Protein AF-A0AAP2QBQ7-F1 (afdb_monomer)

Secondary structure (DSSP, 8-state):
-GGG-----GGGG-EEEE-SHHHHHTTTTHHHHHHHHHHH-SS-HHHHHHHHHHHH--SEEEEEEETTEEEEEETTEEE-

Structure (mmCIF, N/CA/C/O backbone):
data_AF-A0AAP2QBQ7-F1
#
_entry.id   AF-A0AAP2QBQ7-F1
#
loop_
_atom_site.group_PDB
_atom_site.id
_atom_site.type_symbol
_atom_site.label_atom_id
_atom_site.label_alt_id
_atom_site.label_comp_id
_atom_site.label_asym_id
_atom_site.label_entity_id
_atom_site.label_seq_id
_atom_site.pdbx_PDB_ins_code
_atom_site.Cartn_x
_atom_site.Cartn_y
_atom_site.Cartn_z
_atom_site.occupancy
_atom_site.B_iso_or_equiv
_atom_site.auth_seq_id
_atom_site.auth_comp_id
_atom_site.auth_asym_id
_atom_site.auth_atom_id
_atom_site.pdbx_PDB_model_num
ATOM 1 N N . LYS A 1 1 ? 25.081 -10.258 -2.844 1.00 85.06 1 LYS A N 1
ATOM 2 C CA . LYS A 1 1 ? 25.949 -9.150 -3.322 1.00 85.06 1 LYS A CA 1
ATOM 3 C C . LYS A 1 1 ? 25.300 -8.544 -4.556 1.00 85.06 1 LYS A C 1
ATOM 5 O O . LYS A 1 1 ? 24.464 -9.203 -5.153 1.00 85.06 1 LYS A O 1
ATOM 10 N N . ASP A 1 2 ? 25.709 -7.355 -4.979 1.00 94.06 2 ASP A N 1
ATOM 11 C CA . ASP A 1 2 ? 25.126 -6.663 -6.140 1.00 94.06 2 ASP A CA 1
ATOM 12 C C . ASP A 1 2 ? 25.133 -7.526 -7.417 1.00 94.06 2 ASP A C 1
ATOM 14 O O . ASP A 1 2 ? 24.197 -7.478 -8.204 1.00 94.06 2 ASP A O 1
ATOM 18 N N . ALA A 1 3 ? 26.130 -8.407 -7.570 1.00 96.44 3 ALA A N 1
ATOM 19 C CA . ALA A 1 3 ? 26.230 -9.361 -8.679 1.00 96.44 3 ALA A CA 1
ATOM 20 C C . ALA A 1 3 ? 25.075 -10.387 -8.769 1.00 96.44 3 ALA A C 1
ATOM 22 O O . ALA A 1 3 ? 24.892 -11.001 -9.826 1.00 96.44 3 ALA A O 1
ATOM 23 N N . ASP A 1 4 ? 24.317 -10.578 -7.687 1.00 97.00 4 ASP A N 1
ATOM 24 C CA . ASP A 1 4 ? 23.203 -11.529 -7.617 1.00 97.00 4 ASP A CA 1
ATOM 25 C C . ASP A 1 4 ? 21.883 -10.921 -8.132 1.00 97.00 4 ASP A C 1
ATOM 27 O O . ASP A 1 4 ? 20.948 -11.663 -8.421 1.00 97.00 4 ASP A O 1
ATOM 31 N N . VAL A 1 5 ? 21.800 -9.592 -8.289 1.00 97.00 5 VAL A N 1
ATOM 32 C CA . VAL A 1 5 ? 20.625 -8.906 -8.855 1.00 97.00 5 VAL A CA 1
ATOM 33 C C . VAL A 1 5 ? 20.599 -9.096 -10.376 1.00 97.00 5 VAL A C 1
ATOM 35 O O . VAL A 1 5 ? 21.643 -9.046 -11.035 1.00 97.00 5 VAL A O 1
ATOM 38 N N . LYS A 1 6 ? 19.409 -9.346 -10.931 1.00 97.06 6 LYS A N 1
ATOM 39 C CA . LYS A 1 6 ? 19.169 -9.595 -12.360 1.00 97.06 6 LYS A CA 1
ATOM 40 C C . LYS A 1 6 ? 17.949 -8.823 -12.845 1.00 97.06 6 LYS A C 1
ATOM 42 O O . LYS A 1 6 ? 17.064 -8.506 -12.050 1.00 97.06 6 LYS A O 1
ATOM 47 N N . ASP A 1 7 ? 17.923 -8.571 -14.148 1.00 98.06 7 ASP A N 1
ATOM 48 C CA . ASP A 1 7 ? 16.767 -7.999 -14.828 1.00 98.06 7 ASP A CA 1
ATOM 49 C C . ASP A 1 7 ? 15.558 -8.936 -14.730 1.00 98.06 7 ASP A C 1
ATOM 51 O O . ASP A 1 7 ? 15.700 -10.156 -14.609 1.00 98.06 7 ASP A O 1
ATOM 55 N N . ARG A 1 8 ? 14.367 -8.339 -14.767 1.00 97.94 8 ARG A N 1
ATOM 56 C CA . ARG A 1 8 ? 13.077 -9.021 -14.650 1.00 97.94 8 ARG A CA 1
ATOM 57 C C . ARG A 1 8 ? 12.140 -8.559 -15.748 1.00 97.94 8 ARG A C 1
ATOM 59 O O . ARG A 1 8 ? 12.213 -7.414 -16.193 1.00 97.94 8 ARG A O 1
ATOM 66 N N . GLU A 1 9 ? 11.246 -9.448 -16.148 1.00 97.50 9 GLU A N 1
ATOM 67 C CA . GLU A 1 9 ? 10.203 -9.145 -17.121 1.00 97.50 9 GLU A CA 1
ATOM 68 C C . GLU A 1 9 ? 8.929 -8.678 -16.406 1.00 97.50 9 GLU A C 1
ATOM 70 O O . GLU A 1 9 ? 8.692 -9.005 -15.240 1.00 97.50 9 GLU A O 1
ATOM 75 N N . LEU A 1 10 ? 8.074 -7.925 -17.108 1.00 97.88 10 LEU A N 1
ATOM 76 C CA . LEU A 1 10 ? 6.788 -7.483 -16.552 1.00 97.88 10 LEU A CA 1
ATOM 77 C C . LEU A 1 10 ? 5.898 -8.674 -16.157 1.00 97.88 10 LEU A C 1
ATOM 79 O O . LEU A 1 10 ? 5.139 -8.586 -15.193 1.00 97.88 10 LEU A O 1
ATOM 83 N N . SER A 1 11 ? 6.034 -9.801 -16.861 1.00 97.69 11 SER A N 1
ATOM 84 C CA . SER A 1 11 ? 5.300 -11.040 -16.600 1.00 97.69 11 SER A CA 1
ATOM 85 C C . SER A 1 11 ? 5.525 -11.617 -15.205 1.00 97.69 11 SER A C 1
ATOM 87 O O . SER A 1 11 ? 4.664 -12.339 -14.709 1.00 97.69 11 SER A O 1
ATOM 89 N N . ASP A 1 12 ? 6.617 -11.256 -14.523 1.00 98.06 12 ASP A N 1
ATOM 90 C CA . ASP A 1 12 ? 6.818 -11.661 -13.129 1.00 98.06 12 ASP A CA 1
ATOM 91 C C . ASP A 1 12 ? 5.761 -11.071 -12.177 1.00 98.06 12 ASP A C 1
ATOM 93 O O . ASP A 1 12 ? 5.658 -11.495 -11.025 1.00 98.06 12 ASP A O 1
ATOM 97 N N . TYR A 1 13 ? 5.009 -10.068 -12.633 1.00 98.06 13 TYR A N 1
ATOM 98 C CA . TYR A 1 13 ? 3.960 -9.391 -11.880 1.00 98.06 13 TYR A CA 1
ATOM 99 C C . TYR A 1 13 ? 2.563 -9.618 -12.472 1.00 98.06 13 TYR A C 1
ATOM 101 O O . TYR A 1 13 ? 1.611 -8.990 -12.014 1.00 98.06 13 TYR A O 1
ATOM 109 N N . THR A 1 14 ? 2.409 -10.494 -13.475 1.00 98.44 14 THR A N 1
ATOM 110 C CA . THR A 1 14 ? 1.098 -10.797 -14.068 1.00 98.44 14 THR A CA 1
ATOM 111 C C . THR A 1 14 ? 0.105 -11.258 -13.003 1.00 98.44 14 THR A C 1
ATOM 113 O O . THR A 1 14 ? 0.387 -12.170 -12.226 1.00 98.44 14 THR A O 1
ATOM 116 N N . GLY A 1 15 ? -1.073 -10.636 -12.988 1.00 98.25 15 GLY A N 1
ATOM 117 C CA . GLY A 1 15 ? -2.122 -10.916 -12.015 1.00 98.25 15 GLY A CA 1
ATOM 118 C C . GLY A 1 15 ? -2.992 -9.703 -11.707 1.00 98.25 15 GLY A C 1
ATOM 119 O O . GLY A 1 15 ? -2.782 -8.609 -12.233 1.00 98.25 15 GLY A O 1
ATOM 120 N N . GLU A 1 16 ? -3.969 -9.927 -10.835 1.00 98.31 16 GLU A N 1
ATOM 121 C CA . GLU A 1 16 ? -4.841 -8.899 -10.269 1.00 98.31 16 GLU A CA 1
ATOM 122 C C . GLU A 1 16 ? -4.394 -8.631 -8.828 1.00 98.31 16 GLU A C 1
ATOM 124 O O . GLU A 1 16 ? -4.347 -9.543 -7.996 1.00 98.31 16 GLU A O 1
ATOM 129 N N . TRP A 1 17 ? -4.033 -7.385 -8.535 1.00 98.50 17 TRP A N 1
ATOM 130 C CA . TRP A 1 17 ? -3.446 -6.986 -7.259 1.00 98.50 17 TRP A CA 1
ATOM 131 C C . TRP A 1 17 ? -4.325 -5.954 -6.569 1.00 98.50 17 TRP A C 1
ATOM 133 O O . TRP A 1 17 ? -4.603 -4.903 -7.137 1.00 98.50 17 TRP A O 1
ATOM 143 N N . GLN A 1 18 ? -4.715 -6.217 -5.324 1.00 98.12 18 GLN A N 1
ATOM 144 C CA . GLN A 1 18 ? -5.501 -5.282 -4.516 1.00 98.12 18 GLN A CA 1
ATOM 145 C C . GLN A 1 18 ? -4.607 -4.437 -3.603 1.00 98.12 18 GLN A C 1
ATOM 147 O O . GLN A 1 18 ? -3.634 -4.939 -3.029 1.00 98.12 18 GLN A O 1
ATOM 152 N N . SER A 1 19 ? -4.962 -3.167 -3.418 1.00 98.12 19 SER A N 1
ATOM 153 C CA . SER A 1 19 ? -4.337 -2.325 -2.400 1.00 98.12 19 SER A CA 1
ATOM 154 C C . SER A 1 19 ? -4.628 -2.856 -0.996 1.00 98.12 19 SER A C 1
ATOM 156 O O . SER A 1 19 ? -5.745 -3.259 -0.678 1.00 98.12 19 SER A O 1
ATOM 158 N N . VAL A 1 20 ? -3.626 -2.812 -0.117 1.00 98.25 20 VAL A N 1
ATOM 159 C CA . VAL A 1 20 ? -3.781 -3.168 1.306 1.00 98.25 20 VAL A CA 1
ATOM 160 C C . VAL A 1 20 ? -4.223 -1.980 2.166 1.00 98.25 20 VAL A C 1
ATOM 162 O O . VAL A 1 20 ? -4.518 -2.145 3.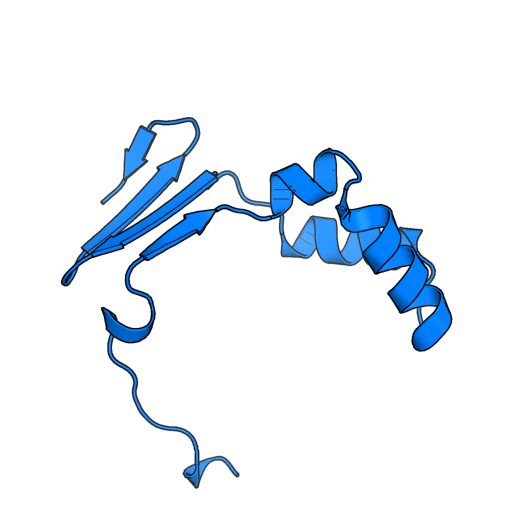350 1.00 98.25 20 VAL A O 1
ATOM 165 N N . TYR A 1 21 ? -4.288 -0.774 1.592 1.00 98.31 21 TYR A N 1
ATOM 166 C CA . TYR A 1 21 ? -4.682 0.431 2.319 1.00 98.31 21 TYR A CA 1
ATOM 167 C C . TYR A 1 21 ? -6.106 0.369 2.899 1.00 98.31 21 TYR A C 1
ATOM 169 O O . TYR A 1 21 ? -6.278 0.777 4.051 1.00 98.31 21 TYR A O 1
ATOM 177 N N . PRO A 1 22 ? -7.122 -0.175 2.196 1.00 97.94 22 PRO A N 1
ATOM 178 C CA . PRO A 1 22 ? -8.443 -0.397 2.784 1.00 97.94 22 PRO A CA 1
ATOM 179 C C . PRO A 1 22 ? -8.397 -1.297 4.024 1.00 97.94 22 PRO A C 1
ATOM 181 O O . PRO A 1 22 ? -8.950 -0.927 5.053 1.00 97.94 22 PRO A O 1
ATOM 184 N N . LEU A 1 23 ? -7.634 -2.397 3.988 1.00 98.25 23 LEU A N 1
ATOM 185 C CA . LEU A 1 23 ? -7.493 -3.310 5.133 1.00 98.25 23 LEU A CA 1
ATOM 186 C C . LEU A 1 23 ? -6.881 -2.614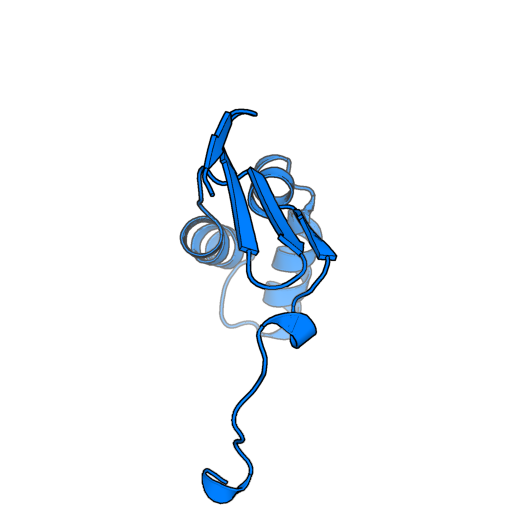 6.358 1.00 98.25 23 LEU A C 1
ATOM 188 O O . LEU A 1 23 ? -7.268 -2.889 7.494 1.00 98.25 23 LEU A O 1
ATOM 192 N N . LEU A 1 24 ? -5.931 -1.697 6.134 1.00 98.19 24 LEU A N 1
ATOM 193 C CA . LEU A 1 24 ? -5.380 -0.860 7.199 1.00 98.19 24 LEU A CA 1
ATOM 194 C C . LEU A 1 24 ? -6.450 0.071 7.782 1.00 98.19 24 LEU A C 1
ATOM 196 O O . LEU A 1 24 ? -6.576 0.157 9.005 1.00 98.19 24 LEU A O 1
ATOM 200 N N . LYS A 1 25 ? -7.206 0.774 6.926 1.00 98.06 25 LYS A N 1
ATOM 201 C CA . LYS A 1 25 ? -8.267 1.706 7.353 1.00 98.06 25 LYS A CA 1
ATOM 202 C C . LYS A 1 25 ? -9.362 0.995 8.148 1.00 98.06 25 LYS A C 1
ATOM 204 O O . LYS A 1 25 ? -9.830 1.544 9.142 1.00 98.06 25 LYS A O 1
ATOM 209 N N . ASP A 1 26 ? -9.692 -0.231 7.757 1.00 98.06 26 ASP A N 1
ATOM 210 C CA . ASP A 1 26 ? -10.706 -1.065 8.405 1.00 98.06 26 ASP A CA 1
ATOM 211 C C . ASP A 1 26 ? -10.212 -1.702 9.720 1.00 98.06 26 ASP A C 1
ATOM 213 O O . ASP A 1 26 ? -10.978 -2.359 10.421 1.00 98.06 26 ASP A O 1
ATOM 217 N N . GLY A 1 27 ? -8.935 -1.512 10.079 1.00 98.12 27 GLY A N 1
ATOM 218 C CA . GLY A 1 27 ? -8.335 -2.034 11.313 1.00 98.12 27 GLY A CA 1
ATOM 219 C C . GLY A 1 27 ? -7.968 -3.519 11.261 1.00 98.12 27 GLY A C 1
ATOM 220 O O . GLY A 1 27 ? -7.479 -4.063 12.247 1.00 98.12 27 GLY A O 1
ATOM 221 N N . ILE A 1 28 ? -8.130 -4.182 10.112 1.00 98.38 28 ILE A N 1
ATOM 222 C CA . ILE A 1 28 ? -7.804 -5.608 9.932 1.00 98.38 28 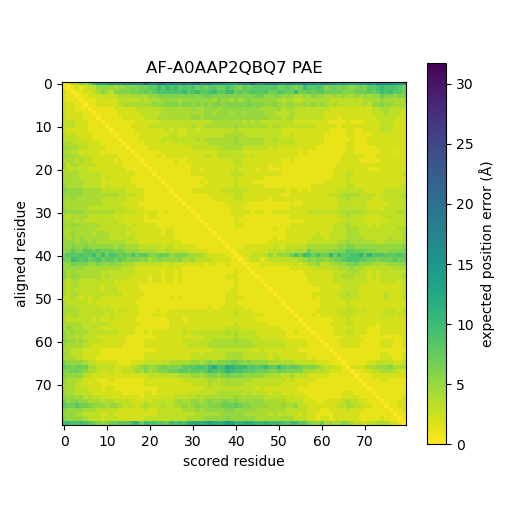ILE A CA 1
ATOM 223 C C . ILE A 1 28 ? -6.312 -5.867 10.193 1.00 98.38 28 ILE A C 1
ATOM 225 O O . ILE A 1 28 ? -5.938 -6.921 10.702 1.00 98.38 28 ILE A O 1
ATOM 229 N N . LEU A 1 29 ? -5.449 -4.894 9.884 1.00 98.50 29 LEU A N 1
ATOM 230 C CA . LEU A 1 29 ? -4.003 -5.009 10.097 1.00 98.50 29 LEU A CA 1
ATOM 231 C C . LEU A 1 29 ? -3.549 -4.662 11.528 1.00 98.50 29 LEU A C 1
ATOM 233 O O . LEU A 1 29 ? -2.354 -4.749 11.810 1.00 98.50 29 LEU A O 1
ATOM 237 N N . ASP A 1 30 ? -4.455 -4.310 12.446 1.00 98.25 30 ASP A N 1
ATOM 238 C CA . ASP A 1 30 ? -4.075 -3.893 13.804 1.00 98.25 30 ASP A CA 1
ATOM 239 C C . ASP A 1 30 ? -3.363 -5.015 14.583 1.00 98.25 30 ASP A C 1
ATOM 241 O O . ASP A 1 30 ? -2.391 -4.748 15.295 1.00 98.25 30 ASP A O 1
ATOM 245 N N . GLU A 1 31 ? -3.753 -6.279 14.376 1.00 98.19 31 GLU A N 1
ATOM 246 C CA . GLU A 1 31 ? -3.063 -7.445 14.956 1.00 98.19 31 GLU A CA 1
ATOM 247 C C . GLU A 1 31 ? -1.611 -7.560 14.459 1.00 98.19 31 GLU A C 1
ATOM 249 O O . GLU A 1 31 ? -0.705 -7.899 15.223 1.00 98.19 31 GLU A O 1
ATOM 254 N N . VAL A 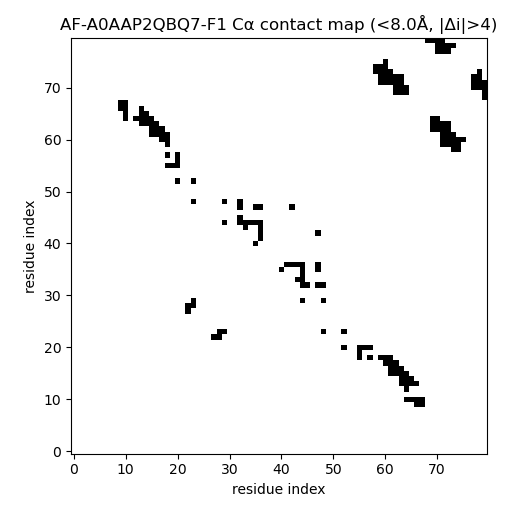1 32 ? -1.355 -7.209 13.194 1.00 98.12 32 VAL A N 1
ATOM 255 C CA . VAL A 1 32 ? -0.003 -7.223 12.615 1.00 98.12 32 VAL A CA 1
ATOM 256 C C . VAL A 1 32 ? 0.878 -6.168 13.284 1.00 98.12 32 VAL A C 1
ATOM 258 O O . VAL A 1 32 ? 2.053 -6.429 13.558 1.00 98.12 32 VAL A O 1
ATOM 261 N N . PHE A 1 33 ? 0.333 -4.982 13.568 1.00 98.25 33 PHE A N 1
ATOM 262 C CA . PHE A 1 33 ? 1.079 -3.905 14.223 1.00 98.25 33 PHE A CA 1
ATOM 263 C C . PHE A 1 33 ? 1.349 -4.207 15.698 1.00 98.25 33 PHE A C 1
ATOM 265 O O . PHE A 1 33 ? 2.466 -3.984 16.169 1.00 98.25 33 PHE A O 1
ATOM 272 N N . ASP A 1 34 ? 0.377 -4.780 16.409 1.00 98.38 34 ASP A N 1
ATOM 273 C CA . ASP A 1 34 ? 0.564 -5.263 17.780 1.00 98.38 34 ASP A CA 1
ATOM 274 C C . ASP A 1 34 ? 1.640 -6.359 17.853 1.00 98.38 34 ASP A C 1
ATOM 276 O O . ASP A 1 34 ? 2.551 -6.299 18.685 1.00 98.38 34 ASP A O 1
ATOM 280 N N . TYR A 1 35 ? 1.611 -7.316 16.921 1.00 98.38 35 TYR A N 1
ATOM 281 C CA . TYR A 1 35 ? 2.642 -8.346 16.825 1.00 98.38 35 TYR A CA 1
ATOM 282 C C . TYR A 1 35 ? 4.037 -7.753 16.569 1.00 98.38 35 TYR A C 1
ATOM 284 O O . TYR A 1 35 ? 4.993 -8.106 17.265 1.00 98.38 35 TYR A O 1
ATOM 292 N N . LYS A 1 36 ? 4.167 -6.815 15.618 1.00 98.00 36 LYS A N 1
ATOM 293 C CA . LYS A 1 36 ? 5.440 -6.131 15.317 1.00 98.00 36 LYS A CA 1
ATOM 294 C C . LYS A 1 36 ? 5.990 -5.373 16.524 1.00 98.00 36 LYS A C 1
ATOM 296 O O . LYS A 1 36 ? 7.175 -5.508 16.824 1.00 98.00 36 LYS A O 1
ATOM 301 N N . ALA A 1 37 ? 5.136 -4.652 17.251 1.00 98.25 37 ALA A N 1
ATOM 302 C CA . ALA A 1 37 ? 5.525 -3.930 18.460 1.00 98.25 37 ALA A CA 1
ATOM 303 C C . ALA A 1 37 ? 6.079 -4.871 19.542 1.00 98.25 37 ALA A C 1
ATOM 305 O O . ALA A 1 37 ? 7.118 -4.599 20.146 1.00 98.25 37 ALA A O 1
ATOM 306 N N . LYS A 1 38 ? 5.432 -6.025 19.750 1.00 97.94 38 LYS A N 1
ATOM 307 C CA . LYS A 1 38 ? 5.879 -7.041 20.718 1.00 97.94 38 LYS A CA 1
ATOM 308 C C . LYS A 1 38 ? 7.189 -7.717 20.311 1.00 97.94 38 LYS A C 1
ATOM 310 O O . LYS A 1 38 ? 8.018 -8.000 21.180 1.00 97.94 38 LYS A O 1
ATOM 315 N N . LEU A 1 39 ? 7.356 -7.994 19.016 1.00 98.12 39 LEU A N 1
ATOM 316 C CA . LEU A 1 39 ? 8.525 -8.684 18.474 1.00 98.12 39 LEU A CA 1
ATOM 317 C C . LEU A 1 39 ? 9.769 -7.787 18.479 1.00 98.12 39 LEU A C 1
ATOM 319 O O . LEU A 1 39 ? 10.806 -8.186 19.006 1.00 98.12 39 LEU A O 1
ATOM 323 N N . ASN A 1 40 ? 9.656 -6.588 17.907 1.00 96.50 40 ASN A N 1
ATOM 324 C CA . ASN A 1 40 ? 10.801 -5.724 17.621 1.00 96.50 40 ASN A CA 1
ATOM 325 C C . ASN A 1 40 ? 11.116 -4.750 18.764 1.00 96.50 40 ASN A C 1
ATOM 327 O O . ASN A 1 40 ? 12.280 -4.409 18.963 1.00 96.50 40 ASN A O 1
ATOM 331 N N . LYS A 1 41 ? 10.104 -4.348 19.550 1.00 92.94 41 LYS A N 1
ATOM 332 C CA . LYS A 1 41 ? 10.233 -3.454 20.719 1.00 92.94 41 LYS A CA 1
ATOM 333 C C . LYS A 1 41 ? 10.902 -2.100 20.426 1.00 92.94 41 LYS A C 1
ATOM 335 O O . LYS A 1 41 ? 11.436 -1.472 21.336 1.00 92.94 41 LYS A O 1
ATOM 340 N N . ASP A 1 42 ? 10.880 -1.670 19.171 1.00 96.69 42 ASP A N 1
ATOM 341 C CA . ASP A 1 42 ? 11.429 -0.409 18.666 1.00 96.69 42 ASP A CA 1
ATOM 342 C C . ASP A 1 42 ? 10.352 0.669 18.486 1.00 96.69 42 ASP A C 1
ATOM 344 O O . ASP A 1 42 ? 10.633 1.853 18.647 1.00 96.69 42 ASP A O 1
ATOM 348 N N . MET A 1 43 ? 9.122 0.253 18.189 1.00 97.69 43 MET A N 1
ATOM 349 C CA . MET A 1 43 ? 7.957 1.111 18.006 1.00 97.69 43 MET A CA 1
ATOM 350 C C . MET A 1 43 ? 6.736 0.503 18.701 1.00 97.69 43 MET A C 1
ATOM 352 O O . MET A 1 43 ? 6.584 -0.717 18.812 1.00 97.69 43 MET A O 1
ATOM 356 N N . THR A 1 44 ? 5.832 1.363 19.153 1.00 98.50 44 THR A N 1
ATOM 357 C CA . THR A 1 44 ? 4.491 0.988 19.606 1.00 98.50 44 THR A CA 1
ATOM 358 C C . THR A 1 44 ? 3.608 0.574 18.423 1.00 98.50 44 THR A C 1
ATOM 360 O O . THR A 1 44 ? 3.878 0.907 17.269 1.00 98.50 44 THR A O 1
ATOM 363 N N . ALA A 1 45 ? 2.506 -0.135 18.692 1.00 98.12 45 ALA A N 1
ATOM 364 C CA . ALA A 1 45 ? 1.557 -0.528 17.645 1.00 98.12 45 ALA A CA 1
ATOM 365 C C . ALA A 1 45 ? 0.963 0.688 16.904 1.00 98.12 45 ALA A C 1
ATOM 367 O O . ALA A 1 45 ? 0.753 0.627 15.695 1.00 98.12 45 ALA A O 1
ATOM 368 N N . ALA A 1 46 ? 0.746 1.803 17.614 1.00 98.38 46 ALA A N 1
ATOM 369 C CA . ALA A 1 46 ? 0.271 3.054 17.025 1.00 98.38 46 ALA A CA 1
ATOM 370 C C . ALA A 1 46 ? 1.307 3.664 16.068 1.00 98.38 46 ALA A C 1
ATOM 372 O O . ALA A 1 46 ? 0.971 3.988 14.935 1.00 98.38 46 ALA A O 1
ATOM 373 N N . GLU A 1 47 ? 2.578 3.727 16.471 1.00 98.44 47 GLU A N 1
ATOM 374 C CA . GLU A 1 47 ? 3.655 4.222 15.604 1.00 98.44 47 GLU A CA 1
ATOM 375 C C . GLU A 1 47 ? 3.841 3.330 14.366 1.00 98.44 47 GLU A C 1
ATOM 377 O O . GLU A 1 47 ? 4.057 3.836 13.264 1.00 98.44 47 GLU A O 1
ATOM 382 N N . TYR A 1 48 ? 3.708 2.003 14.508 1.00 98.50 48 TYR A N 1
ATOM 383 C CA . TYR A 1 48 ? 3.693 1.089 13.362 1.00 98.50 48 TYR A CA 1
ATOM 384 C C . TYR A 1 48 ? 2.517 1.374 12.426 1.00 98.50 48 TYR A C 1
ATOM 386 O O . TYR A 1 48 ? 2.703 1.428 11.208 1.00 98.50 48 TYR A O 1
ATOM 394 N N . LYS A 1 49 ? 1.316 1.578 12.978 1.00 98.44 49 LYS A N 1
ATOM 395 C CA . LYS A 1 49 ? 0.128 1.917 12.193 1.00 98.44 49 LYS A CA 1
ATOM 396 C C . LYS A 1 49 ? 0.320 3.229 11.438 1.00 98.44 49 LYS A C 1
ATOM 398 O O . LYS A 1 49 ? 0.002 3.273 10.254 1.00 98.44 49 LYS A O 1
ATOM 403 N N . ASP A 1 50 ? 0.898 4.257 12.051 1.00 98.56 50 ASP A N 1
ATOM 404 C CA . ASP A 1 50 ? 1.169 5.546 11.397 1.00 98.56 50 ASP A CA 1
ATOM 405 C C . ASP A 1 50 ? 2.218 5.424 10.278 1.00 98.56 50 ASP A C 1
ATOM 407 O O . ASP A 1 5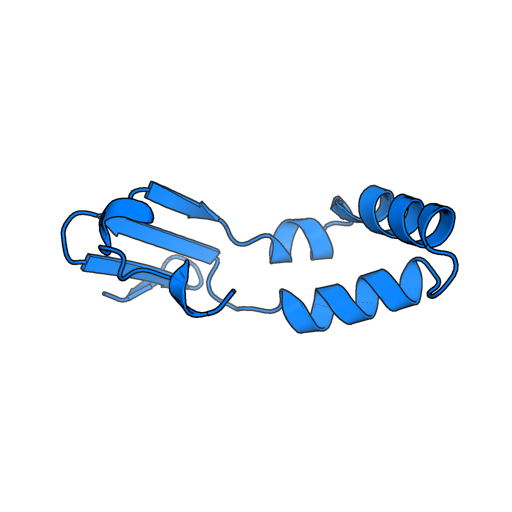0 ? 2.033 5.953 9.173 1.00 98.56 50 ASP A O 1
ATOM 411 N N . TYR A 1 51 ? 3.287 4.660 10.524 1.00 98.31 51 TYR A N 1
ATOM 412 C CA . TYR A 1 51 ? 4.309 4.352 9.522 1.00 98.31 51 TYR A CA 1
ATOM 413 C C . TYR A 1 51 ? 3.699 3.665 8.293 1.00 98.31 51 TYR A C 1
ATOM 415 O O . TYR A 1 51 ? 3.881 4.121 7.160 1.00 98.31 51 TYR A O 1
ATOM 423 N N . TYR A 1 52 ? 2.915 2.605 8.506 1.00 98.38 52 TYR A N 1
ATOM 424 C CA . TYR A 1 52 ? 2.264 1.877 7.417 1.00 98.38 52 TYR A CA 1
ATOM 425 C C . TYR A 1 52 ? 1.097 2.647 6.793 1.00 98.38 52 TYR A C 1
ATOM 427 O O . TYR A 1 52 ? 0.851 2.492 5.602 1.00 98.38 52 TYR A O 1
ATOM 435 N N . THR A 1 53 ? 0.425 3.533 7.532 1.00 98.50 53 THR A N 1
ATOM 436 C CA . THR A 1 53 ? -0.577 4.451 6.966 1.00 98.50 53 THR A CA 1
ATOM 437 C C . THR A 1 53 ? 0.071 5.343 5.918 1.00 98.50 53 THR A C 1
ATOM 439 O O . THR A 1 53 ? -0.467 5.485 4.825 1.00 98.50 53 THR A O 1
ATOM 442 N N . THR A 1 54 ? 1.247 5.898 6.216 1.00 98.19 54 THR A N 1
ATOM 443 C CA . THR A 1 54 ? 2.006 6.711 5.256 1.00 98.19 54 THR A CA 1
ATOM 444 C C . THR A 1 54 ? 2.490 5.873 4.073 1.00 98.19 54 THR A C 1
ATOM 446 O O . THR A 1 54 ? 2.378 6.312 2.933 1.00 98.19 54 THR A O 1
ATOM 449 N N . GLY A 1 55 ? 2.995 4.662 4.329 1.00 98.19 55 GLY A N 1
ATOM 450 C CA . GLY A 1 55 ? 3.541 3.786 3.290 1.00 98.19 55 GLY A CA 1
ATOM 451 C C . GLY A 1 55 ? 2.501 3.161 2.353 1.00 98.19 55 GLY A C 1
ATOM 452 O O . GLY A 1 55 ? 2.801 2.942 1.184 1.00 98.19 55 GLY A O 1
ATOM 453 N N . TYR A 1 56 ? 1.294 2.863 2.842 1.00 98.38 56 TYR A N 1
ATOM 454 C CA . TYR A 1 56 ? 0.244 2.207 2.054 1.00 98.38 56 TYR A CA 1
ATOM 455 C C . TYR A 1 56 ? -0.743 3.175 1.411 1.00 98.38 56 TYR A C 1
ATOM 457 O O . TYR A 1 56 ? -1.454 2.764 0.500 1.00 98.38 56 TYR A O 1
ATOM 465 N N . LYS A 1 57 ? -0.816 4.434 1.859 1.00 98.38 57 LYS A N 1
ATOM 466 C CA . LYS A 1 57 ? -1.789 5.397 1.338 1.00 98.38 57 LYS A CA 1
ATOM 467 C C . LYS A 1 57 ? -1.665 5.555 -0.180 1.00 98.38 57 LYS A C 1
ATOM 469 O O . LYS A 1 57 ? -0.654 6.024 -0.691 1.00 98.38 57 LYS A O 1
ATOM 474 N N . THR A 1 58 ? -2.745 5.217 -0.871 1.00 98.25 58 THR A N 1
ATOM 475 C CA . THR A 1 58 ? -2.929 5.379 -2.313 1.00 98.25 58 THR A CA 1
ATOM 476 C C . THR A 1 58 ? -4.424 5.454 -2.617 1.00 98.25 58 THR A C 1
ATOM 478 O O . THR A 1 58 ? -5.226 4.908 -1.854 1.00 98.25 58 THR A O 1
ATOM 481 N N . ASP A 1 59 ? -4.775 6.102 -3.726 1.00 97.88 59 ASP A N 1
ATOM 482 C CA . ASP A 1 59 ? -6.136 6.109 -4.278 1.00 97.88 59 ASP A CA 1
ATOM 483 C C . ASP A 1 59 ? -6.320 5.013 -5.352 1.00 97.88 59 ASP A C 1
ATOM 485 O O . ASP A 1 59 ? -7.406 4.848 -5.894 1.00 97.88 59 ASP A O 1
ATOM 489 N N . ILE A 1 60 ? -5.260 4.253 -5.664 1.00 98.31 60 ILE A N 1
ATOM 490 C CA . ILE A 1 60 ? -5.330 3.080 -6.546 1.00 98.31 60 ILE A CA 1
ATOM 491 C C . ILE A 1 60 ? -5.896 1.906 -5.748 1.00 98.31 60 ILE A C 1
ATOM 493 O O . ILE A 1 60 ? -5.265 1.426 -4.802 1.00 98.31 60 ILE A O 1
ATOM 497 N N . ASP A 1 61 ? -7.060 1.418 -6.158 1.00 97.12 61 ASP A N 1
ATOM 498 C CA . ASP A 1 61 ? -7.748 0.299 -5.518 1.00 97.12 61 ASP A CA 1
ATOM 499 C C . ASP A 1 61 ? -7.182 -1.043 -5.985 1.00 97.12 61 ASP A C 1
ATOM 501 O O . ASP A 1 61 ? -6.975 -1.963 -5.189 1.00 97.12 61 ASP A O 1
ATOM 505 N N . THR A 1 62 ? -6.943 -1.171 -7.292 1.00 98.06 62 THR A N 1
ATOM 506 C CA . THR A 1 62 ? -6.503 -2.411 -7.942 1.00 98.06 62 THR A CA 1
ATOM 507 C C . THR A 1 62 ? -5.507 -2.112 -9.059 1.00 98.06 62 THR A C 1
ATOM 509 O O . THR A 1 62 ? -5.605 -1.089 -9.734 1.00 98.06 62 THR A O 1
ATOM 512 N N . ILE A 1 63 ? -4.546 -3.012 -9.254 1.00 98.62 63 ILE A N 1
ATOM 513 C CA . ILE A 1 63 ? -3.618 -3.008 -10.386 1.00 98.62 63 ILE A CA 1
ATOM 514 C C . ILE A 1 63 ? -3.772 -4.340 -11.115 1.00 98.62 63 ILE A C 1
ATOM 516 O O . ILE A 1 63 ? -3.505 -5.395 -10.537 1.00 98.62 63 ILE A O 1
ATOM 520 N N . ASN A 1 64 ? -4.168 -4.294 -12.385 1.00 98.38 64 ASN A N 1
ATOM 521 C CA . ASN A 1 64 ? -4.261 -5.478 -13.234 1.00 98.38 64 ASN A CA 1
ATOM 522 C C . ASN A 1 64 ? -3.086 -5.479 -14.210 1.00 98.38 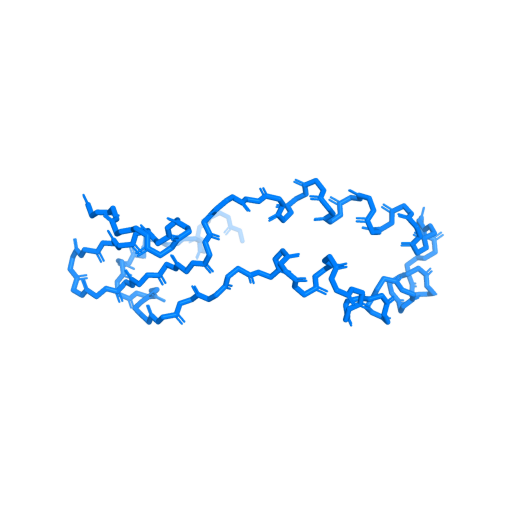64 ASN A C 1
ATOM 524 O O . ASN A 1 64 ? -2.911 -4.538 -14.983 1.00 98.38 64 ASN A O 1
ATOM 528 N N . ILE A 1 65 ? -2.270 -6.529 -14.178 1.00 98.50 65 ILE A N 1
ATOM 529 C CA . ILE A 1 65 ? -1.103 -6.670 -15.053 1.00 98.50 65 ILE A CA 1
ATOM 530 C C . ILE A 1 65 ? -1.329 -7.874 -15.951 1.00 98.50 65 ILE A C 1
ATOM 532 O O . ILE A 1 65 ? -1.432 -9.008 -15.475 1.00 98.50 65 ILE A O 1
ATOM 536 N N . LYS A 1 66 ? -1.383 -7.624 -17.258 1.00 97.38 66 LYS A N 1
ATOM 537 C CA . LYS A 1 66 ? -1.574 -8.655 -18.275 1.00 97.38 66 LYS A CA 1
ATOM 538 C C . LYS A 1 66 ? -0.799 -8.303 -19.538 1.00 97.38 66 LYS A C 1
ATOM 540 O O . LYS A 1 66 ? -0.827 -7.158 -19.991 1.00 97.38 66 LYS A O 1
ATOM 545 N N . ASP A 1 67 ? -0.147 -9.307 -20.118 1.00 93.69 67 ASP A N 1
ATOM 546 C CA . ASP A 1 67 ? 0.711 -9.158 -21.293 1.00 93.69 67 ASP A CA 1
ATOM 547 C C . ASP A 1 67 ? 1.732 -8.022 -21.068 1.00 93.69 67 ASP A C 1
ATOM 549 O O . ASP A 1 67 ? 2.462 -8.041 -20.078 1.00 93.69 67 ASP A O 1
ATOM 553 N N . ASN A 1 68 ? 1.747 -7.009 -21.937 1.00 95.12 68 ASN A N 1
ATOM 554 C CA . ASN A 1 68 ? 2.615 -5.833 -21.822 1.00 95.12 68 ASN A CA 1
ATOM 555 C C . ASN A 1 68 ? 1.873 -4.583 -21.316 1.00 95.12 68 ASN A C 1
ATOM 557 O O . ASN A 1 68 ? 2.271 -3.462 -21.631 1.00 95.12 68 ASN A O 1
ATOM 561 N N . THR A 1 69 ? 0.774 -4.763 -20.581 1.00 97.38 69 THR A N 1
ATOM 562 C CA . THR A 1 69 ? -0.090 -3.665 -20.122 1.00 97.38 69 THR A CA 1
ATOM 563 C C . THR A 1 69 ? -0.284 -3.691 -18.612 1.00 97.38 69 THR A C 1
ATOM 565 O O . THR A 1 69 ? -0.323 -4.757 -17.991 1.00 97.38 69 THR A O 1
ATOM 568 N N . ILE A 1 70 ? -0.404 -2.498 -18.036 1.00 98.50 70 ILE A N 1
ATOM 569 C CA . ILE A 1 70 ? -0.759 -2.281 -16.637 1.00 98.50 70 ILE A CA 1
ATOM 570 C C . ILE A 1 70 ? -2.002 -1.404 -16.636 1.00 98.50 70 ILE A C 1
ATOM 572 O O . ILE A 1 70 ? -2.024 -0.380 -17.304 1.00 98.50 70 ILE A O 1
ATOM 576 N N . ASP A 1 71 ? -3.013 -1.817 -15.891 1.00 98.50 71 ASP A N 1
ATOM 577 C CA . ASP A 1 71 ? -4.262 -1.093 -15.715 1.00 98.50 71 ASP A CA 1
ATOM 578 C C . ASP A 1 71 ? -4.417 -0.710 -14.243 1.00 98.50 71 ASP A C 1
ATOM 580 O O . ASP A 1 71 ? -4.507 -1.578 -13.368 1.00 98.50 71 ASP A O 1
ATOM 584 N N . PHE A 1 72 ? -4.404 0.590 -13.970 1.00 98.62 72 PHE A N 1
ATOM 585 C CA . PHE A 1 72 ? -4.602 1.154 -12.643 1.00 98.62 72 PHE A CA 1
ATOM 586 C C . PHE A 1 72 ? -6.073 1.513 -12.464 1.00 98.62 72 PHE A C 1
ATOM 588 O O . PHE A 1 72 ? -6.597 2.364 -13.180 1.00 98.62 72 PHE A O 1
ATOM 595 N N . VAL A 1 7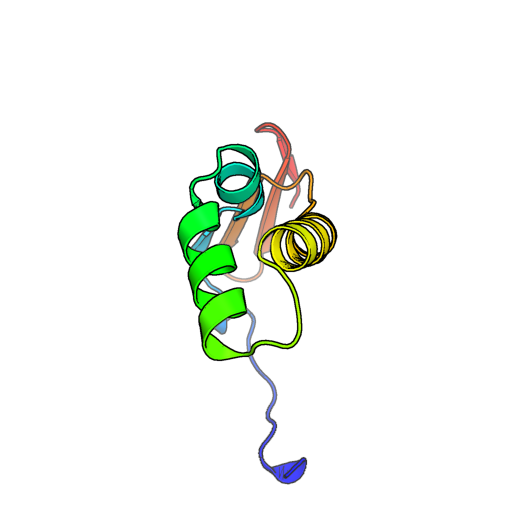3 ? -6.725 0.897 -11.481 1.00 98.44 73 VAL A N 1
ATOM 596 C CA . VAL A 1 73 ? -8.126 1.168 -11.156 1.00 98.44 73 VAL A CA 1
ATOM 597 C C . VAL A 1 73 ? -8.198 2.135 -9.977 1.00 98.44 73 VAL A C 1
ATOM 599 O O . VAL A 1 73 ? -7.705 1.822 -8.892 1.00 98.44 73 VAL A O 1
ATOM 602 N N . VAL A 1 74 ? -8.816 3.297 -10.181 1.00 98.25 74 VAL A N 1
ATOM 603 C CA . VAL A 1 74 ? -8.978 4.367 -9.184 1.00 98.25 74 VAL A CA 1
ATOM 604 C C . VAL A 1 74 ? -10.464 4.673 -9.048 1.00 98.25 74 VAL A C 1
ATOM 606 O O . VAL A 1 74 ? -11.080 5.176 -9.981 1.00 98.25 74 VAL A O 1
ATOM 609 N N . ASN A 1 75 ? -11.071 4.364 -7.902 1.00 94.44 75 ASN A N 1
ATOM 610 C CA . ASN A 1 75 ? -12.510 4.532 -7.665 1.00 94.44 75 ASN A CA 1
ATOM 611 C C . ASN A 1 75 ? -13.393 3.868 -8.745 1.00 94.44 75 ASN A C 1
ATOM 613 O O . ASN A 1 75 ? -14.463 4.367 -9.092 1.00 94.44 75 ASN A O 1
ATOM 617 N N . GLY A 1 76 ? -12.930 2.735 -9.283 1.00 93.25 76 GLY A N 1
ATOM 618 C CA . GLY A 1 76 ? -13.580 2.000 -10.373 1.00 93.25 76 GLY A CA 1
ATOM 619 C C . GLY A 1 76 ? -13.304 2.534 -11.786 1.00 93.25 76 GLY A C 1
ATOM 620 O O . GLY A 1 76 ? -13.756 1.921 -12.752 1.00 93.25 76 GLY A O 1
ATOM 621 N N . GLU A 1 77 ? -12.564 3.635 -11.936 1.00 97.81 77 GLU A N 1
ATOM 622 C CA . GLU A 1 77 ? -12.113 4.143 -13.235 1.00 97.81 77 GLU A CA 1
ATOM 623 C C . GLU A 1 77 ? -10.795 3.47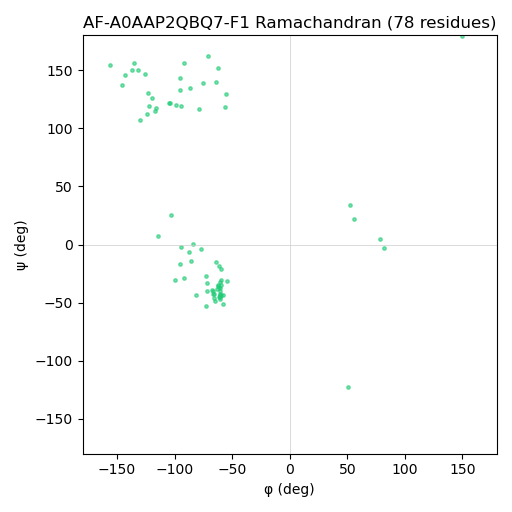8 -13.647 1.00 97.81 77 GLU A C 1
ATOM 625 O O . GLU A 1 77 ? -9.884 3.340 -12.835 1.00 97.81 77 GLU A O 1
ATOM 630 N N . HIS A 1 78 ? -10.701 3.056 -14.909 1.00 97.88 78 HIS A N 1
ATOM 631 C CA . HIS A 1 78 ? -9.549 2.340 -15.460 1.00 97.88 78 HIS A CA 1
ATOM 632 C C . HIS A 1 78 ? -8.572 3.295 -16.157 1.00 97.88 78 HIS A C 1
ATOM 634 O O . HIS A 1 78 ? -8.979 4.108 -16.994 1.00 97.88 78 HIS A O 1
ATOM 640 N N . HIS A 1 79 ? -7.280 3.147 -15.862 1.00 97.06 79 HIS A N 1
ATOM 641 C CA . HIS A 1 79 ? -6.189 3.923 -16.447 1.00 97.06 79 HIS A CA 1
ATOM 642 C C . HIS A 1 79 ? -5.082 2.984 -16.944 1.00 97.06 79 HIS A C 1
ATOM 644 O O . HIS A 1 79 ? -4.333 2.426 -16.141 1.00 97.06 79 HIS A O 1
ATOM 650 N N . GLN A 1 80 ? -4.980 2.836 -18.267 1.00 88.88 80 GLN A N 1
ATOM 651 C CA . GLN A 1 80 ? -3.988 2.003 -18.963 1.00 88.88 80 GLN A CA 1
ATOM 652 C C . GLN A 1 80 ? -2.886 2.834 -19.619 1.00 88.88 80 GLN A C 1
ATOM 654 O O . GLN A 1 80 ? -3.205 3.945 -20.106 1.00 88.88 80 GLN A O 1
#

Solvent-accessible surface area (backbone atoms only — not comparable to full-atom values): 4785 Å² total; per-residue (Å²): 110,80,87,74,66,74,90,82,63,74,66,84,59,54,45,82,43,72,52,62,39,63,44,51,77,73,49,70,47,50,64,59,25,45,51,49,21,71,73,68,70,81,49,53,34,65,57,44,46,54,53,48,50,67,73,44,65,68,72,56,50,35,40,40,29,53,83,96,47,57,34,42,24,40,90,85,43,82,47,111

pLDDT: mean 97.46, std 2.09, range [85.06, 98.62]

Radius of gyration: 16.58 Å; Cα contacts (8 Å, |Δi|>4): 93; chains: 1; bounding box: 40×18×42 Å

Nearest PDB structures (foldseek):
  7jjb-assembly1_A  TM=9.843E-01  e=1.508E-08  Streptococcus pneumoniae R6
  7jj9-a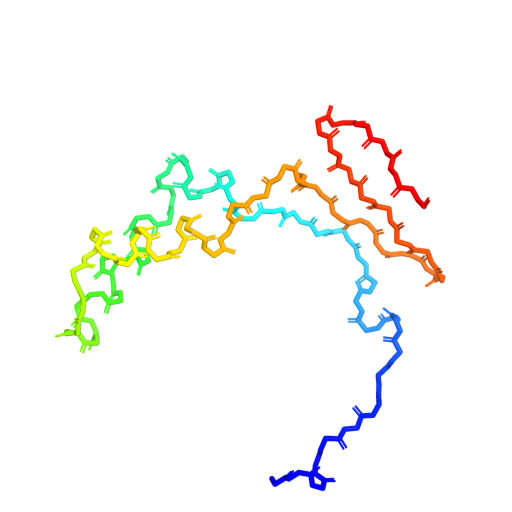ssembly1_A  TM=9.826E-01  e=3.775E-08  Streptococcus pneumoniae R6
  1txl-assembly1_A  TM=9.855E-01  e=2.366E-07  Escherichia coli
  5aq6-assembly1_A-2  TM=9.846E-01  e=4.866E-07  Escherichia coli BL21(DE3)
  6lm2-assembly1_A  TM=9.795E-01  e=5.196E-07  Escherichia coli 'BL21-Gold(DE3)pLysS AG'

Mean predicted aligned error: 2.91 Å

Sequence (80 aa):
KDADVKDRELSDYTGEWQSVYPLLKDGILDEVFDYKAKLNKDMTAAEYKDYYTTGYKTDIDTINIKDNTIDFVVNGEHHQ

Organism: Parabacteroides distasonis (NCBI:txid823)

Foldseek 3Di:
DVVVDDDDDLVVVADKDFQCLVCLVVCVCLVVLCVCCVVVVPDHSVVVSVVVNVVRDDQFGMWHRDDPDIWTAGPNDTDD

InterPro domains:
  IPR012674 Calycin [G3DSA:2.40.128.20] (1-80)
  IPR012674 Calycin [SSF50814] (1-78)
  IPR015304 ZinT domain [PF09223] (1-79)